Protein AF-A0A1M5CZA2-F1 (afdb_monomer_lite)

Organism: NCBI:txid1124188

Structure (mmCIF, N/CA/C/O backbone):
data_AF-A0A1M5CZA2-F1
#
_entry.id   AF-A0A1M5CZA2-F1
#
loop_
_atom_site.group_PDB
_atom_site.id
_atom_site.type_symbol
_atom_site.label_atom_id
_atom_site.label_alt_id
_atom_site.label_comp_id
_atom_site.label_asym_id
_atom_site.label_entity_id
_atom_site.label_seq_id
_atom_site.pdbx_PDB_ins_code
_atom_site.Cartn_x
_atom_site.Cartn_y
_atom_site.Cartn_z
_atom_site.occupancy
_atom_site.B_iso_or_equiv
_atom_site.auth_seq_id
_atom_site.auth_comp_id
_atom_site.auth_asym_id
_atom_site.auth_atom_id
_atom_site.pdbx_PDB_model_num
ATOM 1 N N . MET A 1 1 ? -14.654 -30.700 -56.927 1.00 48.47 1 MET A N 1
ATOM 2 C CA . MET A 1 1 ? -13.308 -30.183 -56.579 1.00 48.47 1 MET A CA 1
ATOM 3 C C . MET A 1 1 ? -13.317 -28.668 -56.705 1.00 48.47 1 MET A C 1
ATOM 5 O O . MET A 1 1 ? -13.786 -28.197 -57.732 1.00 48.47 1 MET A O 1
ATOM 9 N N . LYS A 1 2 ? -12.769 -27.957 -55.702 1.00 47.78 2 LYS A N 1
ATOM 10 C CA . LYS A 1 2 ? -12.722 -26.483 -55.544 1.00 47.78 2 LYS A CA 1
ATOM 11 C C . LYS A 1 2 ? -14.112 -25.903 -55.219 1.00 47.78 2 LYS A C 1
ATOM 13 O O . LYS A 1 2 ? -15.031 -26.053 -56.004 1.00 47.78 2 LYS A O 1
ATOM 18 N N . LYS A 1 3 ? -14.361 -25.250 -54.084 1.00 47.44 3 LYS A N 1
ATOM 19 C CA . LYS A 1 3 ? -13.606 -24.138 -53.493 1.00 47.44 3 LYS A CA 1
ATOM 20 C C . LYS A 1 3 ? -13.758 -24.175 -51.960 1.00 47.44 3 LYS A C 1
ATOM 22 O O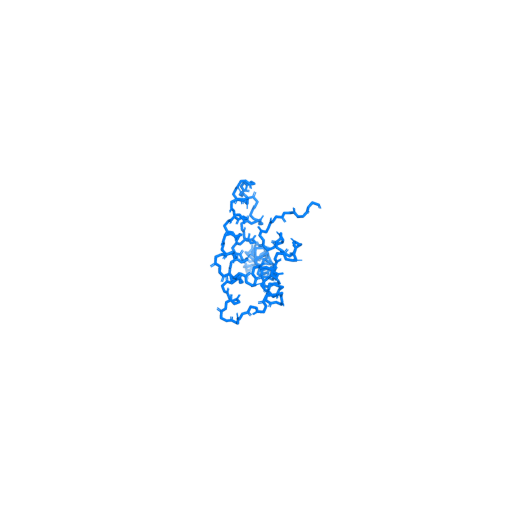 . LYS A 1 3 ? -14.699 -23.622 -51.408 1.00 47.44 3 LYS A O 1
ATOM 27 N N . LEU A 1 4 ? -12.838 -24.863 -51.287 1.00 55.44 4 LEU A N 1
ATOM 28 C CA . LEU A 1 4 ? -12.380 -24.427 -49.966 1.00 55.44 4 LEU A CA 1
ATOM 29 C C . LEU A 1 4 ? -11.544 -23.161 -50.203 1.00 55.44 4 LEU A C 1
ATOM 31 O O . LEU A 1 4 ? -10.921 -23.086 -51.262 1.00 55.44 4 LEU A O 1
ATOM 35 N N . LEU A 1 5 ? -11.520 -22.243 -49.231 1.00 54.06 5 LEU A N 1
ATOM 36 C CA . LEU A 1 5 ? -10.731 -20.993 -49.139 1.00 54.06 5 LEU A CA 1
ATOM 37 C C . LEU A 1 5 ? -11.581 -19.710 -49.176 1.00 54.06 5 LEU A C 1
ATOM 39 O O . LEU A 1 5 ? -11.581 -18.984 -50.162 1.00 54.06 5 LEU A O 1
ATOM 43 N N . LEU A 1 6 ? -12.280 -19.439 -48.074 1.00 53.84 6 LEU A N 1
ATOM 44 C CA . LEU A 1 6 ? -12.577 -18.114 -47.499 1.00 53.84 6 LEU A CA 1
ATOM 45 C C . LEU A 1 6 ? -13.364 -18.440 -46.210 1.00 53.84 6 LEU A C 1
ATOM 47 O O . LEU A 1 6 ? -14.398 -19.083 -46.295 1.00 53.84 6 LEU A O 1
ATOM 51 N N . SER A 1 7 ? -12.947 -18.181 -44.978 1.00 50.72 7 SER A N 1
ATOM 52 C CA . SER A 1 7 ? -12.107 -17.109 -44.473 1.00 50.72 7 SER A CA 1
ATOM 53 C C . SER A 1 7 ? -11.495 -17.573 -43.147 1.00 50.72 7 SER A C 1
ATOM 55 O O . SER A 1 7 ? -12.116 -17.478 -42.093 1.00 50.72 7 SER A O 1
ATOM 57 N N . PHE A 1 8 ? -10.267 -18.084 -43.189 1.00 52.34 8 PHE A N 1
ATOM 58 C CA . PHE A 1 8 ? -9.440 -18.282 -41.996 1.00 52.34 8 PHE A CA 1
ATOM 59 C C . PHE A 1 8 ? -8.617 -17.006 -41.771 1.00 52.34 8 PHE A C 1
ATOM 61 O O . PHE A 1 8 ? -7.412 -16.976 -41.985 1.00 52.34 8 PHE A O 1
ATOM 68 N N . ALA A 1 9 ? -9.294 -15.900 -41.463 1.00 54.84 9 ALA A N 1
ATOM 69 C CA . ALA A 1 9 ? -8.645 -14.601 -41.269 1.00 54.84 9 ALA A CA 1
ATOM 70 C C . ALA A 1 9 ? -9.339 -13.751 -40.192 1.00 54.84 9 ALA A C 1
ATOM 72 O O . ALA A 1 9 ? -9.373 -12.531 -40.298 1.00 54.84 9 ALA A O 1
ATOM 73 N N . PHE A 1 10 ? -9.913 -14.382 -39.158 1.00 53.31 10 PHE A N 1
ATOM 74 C CA . PHE A 1 10 ? -10.545 -13.651 -38.047 1.00 53.31 10 PHE A CA 1
ATOM 75 C C . PHE A 1 10 ? -10.031 -14.024 -36.642 1.00 53.31 10 PHE A C 1
ATOM 77 O O . PHE A 1 10 ? -10.474 -13.449 -35.659 1.00 53.31 10 PHE A O 1
ATOM 84 N N . CYS A 1 11 ? -9.055 -14.929 -36.496 1.00 56.47 11 CYS A N 1
ATOM 85 C CA . CYS A 1 11 ? -8.623 -15.389 -35.162 1.00 56.47 11 CYS A CA 1
ATOM 86 C C . CYS A 1 11 ? -7.241 -14.893 -34.704 1.00 56.47 11 CYS A C 1
ATOM 88 O O . CYS A 1 11 ? -6.786 -15.290 -33.636 1.00 56.47 11 CYS A O 1
ATOM 90 N N . MET A 1 12 ? -6.566 -14.017 -35.455 1.00 52.09 12 MET A N 1
ATOM 91 C CA . MET A 1 12 ? -5.176 -13.640 -35.145 1.00 52.09 12 MET A CA 1
ATOM 92 C C . MET A 1 12 ? -5.010 -12.380 -34.276 1.00 52.09 12 MET A C 1
ATOM 94 O O . MET A 1 12 ? -3.883 -11.974 -34.021 1.00 52.09 12 MET A O 1
ATOM 98 N N . MET A 1 13 ? -6.103 -11.775 -33.794 1.00 53.22 13 MET A N 1
ATOM 99 C CA . MET A 1 13 ? -6.050 -10.611 -32.890 1.00 53.22 13 MET A CA 1
ATOM 100 C C . MET A 1 13 ? -6.313 -10.949 -31.410 1.00 53.22 13 MET A C 1
ATOM 102 O O . MET A 1 13 ? -6.089 -10.103 -30.555 1.00 53.22 13 MET A O 1
ATOM 106 N N . ALA A 1 14 ? -6.727 -12.180 -31.080 1.00 54.19 14 ALA A N 1
ATOM 107 C CA . ALA A 1 14 ? -7.080 -12.566 -29.706 1.00 54.19 14 ALA A CA 1
ATOM 108 C C . ALA A 1 14 ? -5.891 -13.037 -28.841 1.00 54.19 14 ALA A C 1
ATOM 110 O O . ALA A 1 14 ? -6.016 -13.136 -27.624 1.00 54.19 14 ALA A O 1
ATOM 111 N N . THR A 1 15 ? -4.727 -13.330 -29.430 1.00 55.41 15 THR A N 1
ATOM 112 C CA . THR A 1 15 ? -3.592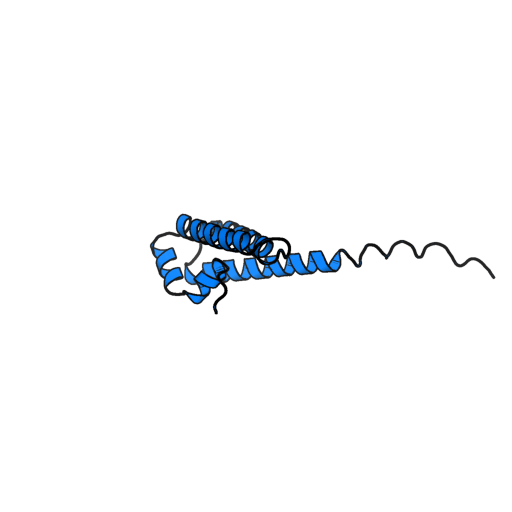 -13.912 -28.686 1.00 55.41 15 THR A CA 1
ATOM 113 C C . THR A 1 15 ? -2.722 -12.877 -27.971 1.00 55.41 15 THR A C 1
ATOM 115 O O . THR A 1 15 ? -2.038 -13.224 -27.012 1.00 55.41 15 THR A O 1
ATOM 118 N N . LEU A 1 16 ? -2.762 -11.605 -28.385 1.00 52.28 16 LEU A N 1
ATOM 119 C CA . LEU A 1 16 ? -2.019 -10.523 -27.722 1.00 52.28 16 LEU A CA 1
ATOM 120 C C . LEU A 1 16 ? -2.781 -9.937 -26.521 1.00 52.28 16 LEU A C 1
ATOM 122 O O . LEU A 1 16 ? -2.159 -9.476 -25.566 1.00 52.28 16 LEU A O 1
ATOM 126 N N . SER A 1 17 ? -4.115 -9.995 -26.534 1.00 55.12 17 SER A N 1
ATOM 127 C CA . SER A 1 17 ? -4.980 -9.423 -25.491 1.00 55.12 17 SER A CA 1
ATOM 128 C C . SER A 1 17 ? -5.046 -10.266 -24.211 1.00 55.12 17 SER A C 1
ATOM 130 O O . SER A 1 17 ? -5.249 -9.709 -23.136 1.00 55.12 17 SER A O 1
ATOM 132 N N . MET A 1 18 ? -4.820 -11.583 -24.304 1.00 55.38 18 MET A N 1
ATOM 133 C CA . MET A 1 18 ? -4.901 -12.503 -23.158 1.00 55.38 18 MET A CA 1
ATOM 134 C C . MET A 1 18 ? -3.838 -12.185 -22.089 1.00 55.38 18 MET A C 1
ATOM 136 O O . MET A 1 18 ? -4.142 -12.110 -20.907 1.00 55.38 18 MET A O 1
ATOM 140 N N . SER A 1 19 ? -2.611 -11.856 -22.510 1.00 65.81 19 SER A N 1
ATOM 141 C CA . SER A 1 19 ? -1.484 -11.573 -21.601 1.00 65.81 19 SER A CA 1
ATOM 142 C C . SER A 1 19 ? -1.659 -10.291 -20.769 1.00 65.81 19 SER A C 1
ATOM 144 O O . SER A 1 19 ? -1.279 -10.246 -19.597 1.00 65.81 19 SER A O 1
ATOM 146 N N . ALA A 1 20 ? -2.251 -9.242 -21.350 1.00 71.81 20 ALA A N 1
ATOM 147 C CA . ALA A 1 20 ? -2.504 -7.988 -20.637 1.00 71.81 20 ALA A CA 1
ATOM 148 C C . ALA A 1 20 ? -3.690 -8.113 -19.668 1.00 71.81 20 ALA A C 1
ATOM 150 O O . ALA A 1 20 ? -3.590 -7.664 -18.529 1.00 71.81 20 ALA A O 1
ATOM 151 N N . GLN A 1 21 ? -4.767 -8.780 -20.096 1.00 72.94 21 GLN A N 1
ATOM 152 C CA . GLN A 1 21 ? -5.954 -9.014 -19.274 1.00 72.94 21 GLN A CA 1
ATOM 153 C C . GLN A 1 21 ? -5.654 -9.932 -18.079 1.00 72.94 21 GLN A C 1
ATOM 155 O O . GLN A 1 21 ? -6.030 -9.616 -16.952 1.00 72.94 21 GLN A O 1
ATOM 160 N N . ASP A 1 22 ? -4.911 -11.023 -18.290 1.00 78.31 22 ASP A N 1
ATOM 161 C CA . ASP A 1 22 ? -4.496 -11.929 -17.211 1.00 78.31 22 ASP A CA 1
ATOM 162 C C . ASP A 1 22 ? -3.609 -11.213 -16.185 1.00 78.31 22 ASP A C 1
ATOM 164 O O . ASP A 1 22 ? -3.751 -11.393 -14.970 1.00 78.31 22 ASP A O 1
ATOM 168 N N . LYS A 1 23 ? -2.703 -10.352 -16.665 1.00 81.19 23 LYS A N 1
ATOM 169 C CA . LYS A 1 23 ? -1.877 -9.511 -15.801 1.00 81.19 23 LYS A CA 1
ATOM 170 C C . LYS A 1 23 ? -2.744 -8.569 -14.972 1.00 81.19 23 LYS A C 1
ATOM 172 O O . LYS A 1 23 ? -2.559 -8.529 -13.758 1.00 81.19 23 LYS A O 1
ATOM 177 N N . GLU A 1 24 ? -3.662 -7.838 -15.590 1.00 80.62 24 GLU A N 1
ATOM 178 C CA . GLU A 1 24 ? -4.547 -6.897 -14.900 1.00 80.62 24 GLU A CA 1
ATOM 179 C C . GLU A 1 24 ? -5.350 -7.600 -13.800 1.00 80.62 24 GLU A C 1
ATOM 181 O O . GLU A 1 24 ? -5.244 -7.220 -12.634 1.00 80.62 24 GLU A O 1
ATOM 186 N N . LEU A 1 25 ? -6.006 -8.721 -14.120 1.00 84.50 25 LEU A N 1
ATOM 187 C CA . LEU A 1 25 ? -6.712 -9.557 -13.142 1.00 84.50 25 LEU A CA 1
ATOM 188 C C . LEU A 1 25 ? -5.803 -9.983 -11.977 1.00 84.50 25 LEU A C 1
ATOM 190 O O . LEU A 1 25 ? -6.216 -9.968 -10.815 1.00 84.50 25 LEU A O 1
ATOM 194 N N . SER A 1 26 ? -4.539 -10.315 -12.260 1.00 92.00 26 SER A N 1
ATOM 195 C CA . SER A 1 26 ? -3.572 -10.680 -11.220 1.00 92.00 26 SER A CA 1
ATOM 196 C C . SER A 1 26 ? -3.199 -9.509 -10.299 1.00 92.00 26 SER A C 1
ATOM 198 O O . SER A 1 26 ? -2.997 -9.714 -9.099 1.00 92.00 26 SER A O 1
ATOM 200 N N . LEU A 1 27 ? -3.108 -8.281 -10.824 1.00 94.25 27 LEU A N 1
ATOM 201 C CA . LEU A 1 27 ? -2.800 -7.088 -10.031 1.00 94.25 27 LEU A CA 1
ATOM 202 C C . LEU A 1 27 ? -3.992 -6.704 -9.150 1.00 94.25 27 LEU A C 1
ATOM 204 O O . LEU A 1 27 ? -3.802 -6.446 -7.961 1.00 94.25 27 LEU A O 1
ATOM 208 N N . GLN A 1 28 ? -5.208 -6.777 -9.693 1.00 96.19 28 GLN A N 1
ATOM 209 C CA . GLN A 1 28 ? -6.445 -6.560 -8.941 1.00 96.19 28 GLN A CA 1
ATOM 210 C C . GLN A 1 28 ? -6.592 -7.575 -7.802 1.00 96.19 28 GLN A C 1
ATOM 212 O O . GLN A 1 28 ? -6.882 -7.206 -6.664 1.00 96.19 28 GLN A O 1
ATOM 217 N N . ALA A 1 29 ? -6.309 -8.857 -8.055 1.00 96.88 29 ALA A N 1
ATOM 218 C CA . ALA A 1 29 ? -6.334 -9.882 -7.014 1.00 96.88 29 ALA A CA 1
ATOM 219 C C . ALA A 1 29 ? -5.344 -9.573 -5.874 1.00 96.88 29 ALA A C 1
ATOM 221 O O . ALA A 1 29 ? -5.692 -9.673 -4.695 1.00 96.88 29 ALA A O 1
ATOM 222 N N . LYS A 1 30 ? -4.121 -9.137 -6.203 1.00 96.94 30 LYS A N 1
ATOM 223 C CA . LYS A 1 30 ? -3.131 -8.724 -5.195 1.00 96.94 30 LYS A CA 1
ATOM 224 C C . LYS A 1 30 ? -3.587 -7.489 -4.412 1.00 96.94 30 LYS A C 1
ATOM 226 O O . LYS A 1 30 ? -3.486 -7.482 -3.187 1.00 96.94 30 LYS A O 1
ATOM 231 N N . ALA A 1 31 ? -4.133 -6.480 -5.091 1.00 98.00 31 ALA A N 1
ATOM 232 C CA . ALA A 1 31 ? -4.683 -5.283 -4.459 1.00 98.00 31 ALA A CA 1
ATOM 233 C C . ALA A 1 31 ? -5.827 -5.620 -3.492 1.00 98.00 31 ALA A C 1
ATOM 235 O O . ALA A 1 31 ? -5.868 -5.128 -2.362 1.00 98.00 31 ALA A O 1
ATOM 236 N N . LYS A 1 32 ? -6.723 -6.526 -3.900 1.00 98.31 32 LYS A N 1
ATOM 237 C CA . LYS A 1 32 ? -7.817 -7.019 -3.061 1.00 98.31 32 LYS A CA 1
ATOM 238 C C . LYS A 1 32 ? -7.292 -7.725 -1.816 1.00 98.31 32 LYS A C 1
ATOM 240 O O . LYS A 1 32 ? -7.783 -7.447 -0.725 1.00 98.31 32 LYS A O 1
ATOM 245 N N . ASN A 1 33 ? -6.291 -8.590 -1.963 1.00 98.12 33 ASN A N 1
ATOM 246 C CA . ASN A 1 33 ? -5.681 -9.303 -0.839 1.00 98.12 33 ASN A CA 1
ATOM 247 C C . ASN A 1 33 ? -5.028 -8.346 0.165 1.00 98.12 33 ASN A C 1
ATOM 249 O O . ASN A 1 33 ? -5.159 -8.538 1.373 1.00 98.12 33 ASN A O 1
ATOM 253 N N . ASP A 1 34 ? -4.365 -7.297 -0.317 1.00 98.44 34 ASP A N 1
ATOM 254 C CA . ASP A 1 34 ? -3.786 -6.262 0.538 1.00 98.44 34 ASP A CA 1
ATOM 255 C C . ASP A 1 34 ? -4.847 -5.461 1.291 1.00 98.44 34 ASP A C 1
ATOM 257 O O . ASP A 1 34 ? -4.712 -5.250 2.496 1.00 98.44 34 ASP A O 1
ATOM 261 N N . MET A 1 35 ? -5.940 -5.092 0.622 1.00 98.31 35 MET A N 1
ATOM 262 C CA . MET A 1 35 ? -7.078 -4.449 1.275 1.00 98.31 35 MET A CA 1
ATOM 263 C C . MET A 1 35 ? -7.701 -5.350 2.342 1.00 98.31 35 MET A C 1
ATOM 265 O O . MET A 1 35 ? -7.948 -4.887 3.451 1.00 98.31 35 MET A O 1
ATOM 269 N N . VAL A 1 36 ? -7.917 -6.635 2.043 1.00 98.38 36 VAL A N 1
ATOM 270 C CA . VAL A 1 36 ? -8.477 -7.595 3.007 1.00 98.38 36 VAL A CA 1
ATOM 271 C C . VAL A 1 36 ? -7.559 -7.748 4.217 1.00 98.38 36 VAL A C 1
ATOM 273 O O . VAL A 1 36 ? -8.038 -7.702 5.347 1.00 98.38 36 VAL A O 1
ATOM 276 N N . ALA A 1 37 ? -6.250 -7.878 4.001 1.00 98.44 37 ALA A N 1
ATOM 277 C CA . ALA A 1 37 ? -5.284 -7.990 5.089 1.00 98.44 37 ALA A CA 1
ATOM 278 C C . ALA A 1 37 ? -5.252 -6.727 5.960 1.00 98.44 37 ALA A C 1
ATOM 280 O O . ALA A 1 37 ? -5.268 -6.829 7.185 1.00 98.44 37 ALA A O 1
ATOM 281 N N . LEU A 1 38 ? -5.273 -5.537 5.346 1.00 98.50 38 LEU A N 1
ATOM 282 C CA . LEU A 1 38 ? -5.411 -4.284 6.085 1.00 98.50 38 LEU A CA 1
ATOM 283 C C . LEU A 1 38 ? -6.712 -4.278 6.894 1.00 98.50 38 LEU A C 1
ATOM 285 O O . LEU A 1 38 ? -6.688 -4.011 8.093 1.00 98.50 38 LEU A O 1
ATOM 289 N N . ALA A 1 39 ? -7.833 -4.626 6.259 1.00 98.12 39 ALA A N 1
ATOM 290 C CA . ALA A 1 39 ? -9.145 -4.623 6.887 1.00 98.12 39 ALA A CA 1
ATOM 291 C C . ALA A 1 39 ? -9.236 -5.548 8.097 1.00 98.12 39 ALA A C 1
ATOM 293 O O . ALA A 1 39 ? -9.859 -5.176 9.088 1.00 98.12 39 ALA A O 1
ATOM 294 N N . GLN A 1 40 ? -8.584 -6.707 8.039 1.00 97.94 40 GLN A N 1
ATOM 295 C CA . GLN A 1 40 ? -8.502 -7.645 9.154 1.00 97.94 40 GLN A CA 1
ATOM 296 C C . GLN A 1 40 ? -7.680 -7.091 10.322 1.00 97.94 40 GLN A C 1
ATOM 298 O O . GLN A 1 40 ? -8.076 -7.264 11.470 1.00 97.94 40 GLN A O 1
ATOM 303 N N . VAL A 1 41 ? -6.562 -6.411 10.048 1.00 98.06 41 VAL A N 1
ATOM 304 C CA . VAL A 1 41 ? -5.667 -5.898 11.099 1.00 98.06 41 VAL A CA 1
ATOM 305 C C . VAL A 1 41 ? -6.238 -4.669 11.803 1.00 98.06 41 VAL A C 1
ATOM 307 O O . VAL A 1 41 ? -6.116 -4.560 13.020 1.00 98.06 41 VAL A O 1
ATOM 310 N N . VAL A 1 42 ? -6.869 -3.753 11.061 1.00 97.81 42 VAL A N 1
ATOM 311 C CA . VAL A 1 42 ? -7.300 -2.444 11.599 1.00 97.81 42 VAL A CA 1
ATOM 312 C C . VAL A 1 42 ? -8.818 -2.296 11.729 1.00 97.81 42 VAL A C 1
ATOM 314 O O . VAL A 1 42 ? -9.319 -1.196 11.973 1.00 97.81 42 VAL A O 1
ATOM 317 N N . ASN A 1 43 ? -9.557 -3.391 11.523 1.00 96.06 43 ASN A N 1
ATOM 318 C CA . ASN A 1 43 ? -11.019 -3.420 11.453 1.00 96.06 43 ASN A CA 1
ATOM 319 C C . ASN A 1 43 ? -11.577 -2.334 10.510 1.00 96.06 43 ASN A C 1
ATOM 321 O O . ASN A 1 43 ? -12.379 -1.484 10.901 1.00 96.06 43 ASN A O 1
ATOM 325 N N . LEU A 1 44 ? -11.080 -2.318 9.269 1.00 96.19 44 LEU A N 1
ATOM 326 C CA . LEU A 1 44 ? -11.402 -1.272 8.297 1.00 96.19 44 LEU A CA 1
ATOM 327 C C . LEU A 1 44 ? -12.900 -1.316 7.927 1.00 96.19 44 LEU A C 1
ATOM 329 O O . LEU A 1 44 ? -13.393 -2.378 7.499 1.00 96.19 44 LEU A O 1
ATOM 333 N N . PRO A 1 45 ? -13.620 -0.184 8.039 1.00 93.19 45 PRO A N 1
ATOM 334 C CA . PRO A 1 45 ? -15.041 -0.126 7.735 1.00 93.19 45 PRO A CA 1
ATOM 335 C C . PRO A 1 45 ? -15.283 -0.304 6.234 1.00 93.19 45 PRO A C 1
ATOM 337 O O . PRO A 1 45 ? -14.442 0.038 5.402 1.00 93.19 45 PRO A O 1
ATOM 340 N N . GLU A 1 46 ? -16.441 -0.859 5.875 1.00 91.94 46 GLU A N 1
ATOM 341 C CA . GLU A 1 46 ? -16.742 -1.240 4.488 1.00 91.94 46 GLU A CA 1
ATOM 342 C C . GLU A 1 46 ? -16.679 -0.068 3.509 1.00 91.94 46 GLU A C 1
ATOM 344 O O . GLU A 1 46 ? -16.177 -0.232 2.400 1.00 91.94 46 GLU A O 1
ATOM 349 N N . ASN A 1 47 ? -17.084 1.123 3.952 1.00 90.75 47 ASN A N 1
ATOM 350 C CA . ASN A 1 47 ? -17.037 2.345 3.153 1.00 90.75 47 ASN A CA 1
ATOM 351 C C . ASN A 1 47 ? -15.613 2.801 2.787 1.00 90.75 47 ASN A C 1
ATOM 353 O O . ASN A 1 47 ? -15.474 3.588 1.864 1.00 90.75 47 ASN A O 1
ATOM 357 N N . GLN A 1 48 ? -14.570 2.322 3.475 1.00 93.44 48 GLN A N 1
ATOM 358 C CA . GLN A 1 48 ? -13.169 2.636 3.160 1.00 93.44 48 GLN A CA 1
ATOM 359 C C . GLN A 1 48 ? -12.470 1.515 2.378 1.00 93.44 48 GLN A C 1
ATOM 361 O O . GLN A 1 48 ? -11.371 1.702 1.857 1.00 93.44 48 GLN A O 1
ATOM 366 N N . ARG A 1 49 ? -13.079 0.325 2.288 1.00 96.94 49 ARG A N 1
ATOM 367 C CA . ARG A 1 49 ? -12.455 -0.837 1.635 1.00 96.94 49 ARG A CA 1
ATOM 368 C C . ARG A 1 49 ? -12.240 -0.608 0.148 1.00 96.94 49 ARG A C 1
ATOM 370 O O . ARG A 1 49 ? -11.216 -1.022 -0.383 1.00 96.94 49 ARG A O 1
ATOM 377 N N . GLU A 1 50 ? -13.184 0.039 -0.525 1.00 96.62 50 GLU A N 1
ATOM 378 C CA . GLU A 1 50 ? -13.042 0.330 -1.951 1.00 96.62 50 GLU A CA 1
ATOM 379 C C . GLU A 1 50 ? -11.911 1.332 -2.220 1.00 96.62 50 GLU A C 1
ATOM 381 O O . GLU A 1 50 ? -11.102 1.108 -3.119 1.00 96.62 50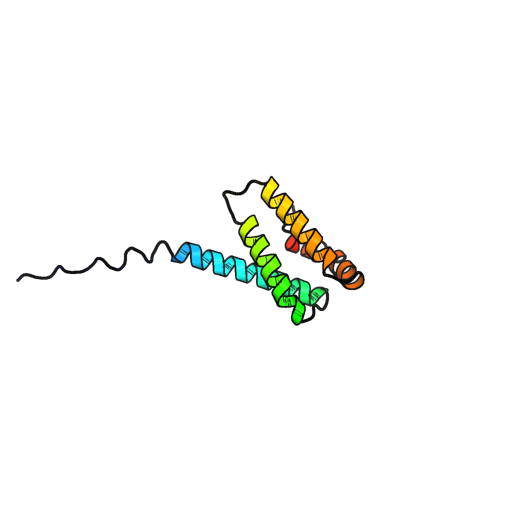 GLU A O 1
ATOM 386 N N . ASP A 1 51 ? -11.778 2.365 -1.387 1.00 96.62 51 ASP A N 1
ATOM 387 C CA . ASP A 1 51 ? -10.707 3.357 -1.514 1.00 96.62 51 ASP A CA 1
ATOM 388 C C . ASP A 1 51 ? -9.324 2.721 -1.346 1.00 96.62 51 ASP A C 1
ATOM 390 O O . ASP A 1 51 ? -8.418 2.958 -2.149 1.00 96.62 51 ASP A O 1
ATOM 394 N N . PHE A 1 52 ? -9.161 1.854 -0.342 1.00 98.44 52 PHE A N 1
ATOM 395 C CA . PHE A 1 52 ? -7.911 1.120 -0.147 1.00 98.44 52 PHE A CA 1
ATOM 396 C C . PHE A 1 52 ? -7.649 0.093 -1.250 1.00 98.44 52 PHE A C 1
ATOM 398 O O . PHE A 1 52 ? -6.501 -0.088 -1.650 1.00 98.44 52 PHE A O 1
ATOM 405 N N . PHE A 1 53 ? -8.688 -0.556 -1.775 1.00 98.38 53 PHE A N 1
ATOM 406 C CA . PHE A 1 53 ? -8.548 -1.439 -2.930 1.00 98.38 53 PHE A CA 1
ATOM 407 C C . PHE A 1 53 ? -7.984 -0.681 -4.140 1.00 98.38 53 PHE A C 1
ATOM 409 O O . PHE A 1 53 ? -6.926 -1.062 -4.641 1.00 98.38 53 PHE A O 1
ATOM 416 N N . ARG A 1 54 ? -8.602 0.444 -4.522 1.00 97.75 54 ARG A N 1
ATOM 417 C CA . ARG A 1 54 ? -8.140 1.290 -5.636 1.00 97.75 54 ARG A CA 1
ATOM 418 C C . ARG A 1 54 ? -6.734 1.840 -5.400 1.00 97.75 54 ARG A C 1
ATOM 420 O O . ARG A 1 54 ? -5.904 1.868 -6.307 1.00 97.75 54 ARG A O 1
ATOM 427 N N . LEU A 1 55 ? -6.428 2.234 -4.162 1.00 98.19 55 LEU A N 1
ATOM 428 C CA . LEU A 1 55 ? -5.088 2.670 -3.771 1.00 98.19 55 LEU A CA 1
ATOM 429 C C . LEU A 1 55 ? -4.035 1.582 -4.037 1.00 98.19 55 LEU A C 1
ATOM 431 O O . LEU A 1 55 ? -2.945 1.871 -4.537 1.00 98.19 55 LEU A O 1
ATOM 435 N N . PHE A 1 56 ? -4.348 0.327 -3.711 1.00 98.44 56 PHE A N 1
ATOM 436 C CA . PHE A 1 56 ? -3.435 -0.788 -3.941 1.00 98.44 56 PHE A CA 1
ATOM 437 C C . PHE A 1 56 ? -3.391 -1.239 -5.403 1.00 98.44 56 PHE A C 1
ATOM 439 O O . PHE A 1 56 ? -2.326 -1.680 -5.833 1.00 98.44 56 PHE A O 1
ATOM 446 N N . GLU A 1 57 ? -4.461 -1.076 -6.183 1.00 97.69 57 GLU A N 1
ATOM 447 C CA . GLU A 1 57 ? -4.420 -1.267 -7.641 1.00 97.69 57 GLU A CA 1
ATOM 448 C C . GLU A 1 57 ? -3.400 -0.319 -8.275 1.00 97.69 57 GLU A C 1
ATOM 450 O O . GLU A 1 57 ? -2.434 -0.780 -8.886 1.00 97.69 57 GLU A O 1
ATOM 455 N N . MET A 1 58 ? -3.517 0.987 -8.002 1.00 96.19 58 MET A N 1
ATOM 456 C CA . MET A 1 58 ? -2.573 2.000 -8.494 1.00 96.19 58 MET A CA 1
ATOM 457 C C . MET A 1 58 ? -1.123 1.681 -8.107 1.00 96.19 58 MET A C 1
ATOM 459 O O . MET A 1 58 ? -0.191 1.850 -8.900 1.00 96.19 58 MET A O 1
ATOM 463 N N . LYS A 1 59 ? -0.910 1.197 -6.875 1.00 97.50 59 LYS A N 1
ATOM 464 C CA . LYS A 1 59 ? 0.407 0.729 -6.430 1.00 97.50 59 LYS A CA 1
ATOM 465 C C . LYS A 1 59 ? 0.907 -0.403 -7.322 1.00 97.50 59 LYS A C 1
ATOM 467 O O . LYS A 1 59 ? 2.039 -0.339 -7.795 1.00 97.50 59 LYS A O 1
ATOM 472 N N . TYR A 1 60 ? 0.114 -1.455 -7.513 1.00 97.38 60 TYR A N 1
ATOM 473 C CA . TYR A 1 60 ? 0.540 -2.630 -8.270 1.00 97.38 60 TYR A CA 1
ATOM 474 C C . TYR A 1 60 ? 0.790 -2.319 -9.746 1.00 97.38 60 TYR A C 1
ATOM 476 O O . TYR A 1 60 ? 1.775 -2.814 -10.293 1.00 97.38 60 TYR A O 1
ATOM 484 N N . GLU A 1 61 ? -0.008 -1.446 -10.357 1.00 95.12 61 GLU A N 1
ATOM 485 C CA . GLU A 1 61 ? 0.220 -0.948 -11.718 1.00 95.12 61 GLU A CA 1
ATOM 486 C C . GLU A 1 61 ? 1.592 -0.278 -11.857 1.00 95.12 61 GLU A C 1
ATOM 488 O O . GLU A 1 61 ? 2.362 -0.609 -12.761 1.00 95.12 61 GLU A O 1
ATOM 493 N N . VAL A 1 62 ? 1.951 0.612 -10.926 1.00 95.69 62 VAL A N 1
ATOM 494 C CA . VAL A 1 62 ? 3.250 1.303 -10.953 1.00 95.69 62 VAL A CA 1
ATOM 495 C C . VAL A 1 62 ? 4.411 0.369 -10.618 1.00 95.69 62 VAL A C 1
ATOM 497 O O . VAL A 1 62 ? 5.464 0.422 -11.261 1.00 95.69 62 VAL A O 1
ATOM 500 N N . MET A 1 63 ? 4.244 -0.513 -9.634 1.00 94.56 63 MET A N 1
ATOM 501 C CA . MET A 1 63 ? 5.304 -1.432 -9.213 1.00 94.56 63 MET A CA 1
ATOM 502 C C . MET A 1 63 ? 5.626 -2.476 -10.288 1.00 94.56 63 MET A C 1
ATOM 504 O O . MET A 1 63 ? 6.800 -2.821 -10.470 1.00 94.56 63 MET A O 1
ATOM 508 N N . ASP A 1 64 ? 4.616 -2.936 -11.026 1.00 93.38 64 ASP A N 1
ATOM 509 C CA . ASP A 1 64 ? 4.755 -3.949 -12.075 1.00 93.38 64 ASP A CA 1
ATOM 510 C C . ASP A 1 64 ? 5.041 -3.357 -13.469 1.00 93.38 64 ASP A C 1
ATOM 512 O O . ASP A 1 64 ? 5.351 -4.087 -14.417 1.00 93.38 64 ASP A O 1
ATOM 516 N N . ASN A 1 65 ? 5.001 -2.028 -13.615 1.00 93.12 65 ASN A N 1
ATOM 517 C CA . ASN A 1 65 ? 5.430 -1.366 -14.841 1.00 93.12 65 ASN A CA 1
ATOM 518 C C . ASN A 1 65 ? 6.964 -1.454 -14.989 1.00 93.12 65 ASN A C 1
ATOM 520 O O . ASN A 1 65 ? 7.728 -0.989 -14.136 1.00 93.12 65 ASN A O 1
ATOM 524 N N . LYS A 1 66 ? 7.423 -2.087 -16.076 1.00 92.81 66 LYS A N 1
ATOM 525 C CA . LYS A 1 66 ? 8.849 -2.311 -16.375 1.00 92.81 66 LYS A CA 1
ATOM 526 C C . LYS A 1 66 ? 9.551 -1.078 -16.950 1.00 92.81 66 LYS A C 1
ATOM 528 O O . LYS A 1 66 ? 10.774 -1.031 -16.924 1.00 92.81 66 LYS A O 1
ATOM 533 N N . GLU A 1 67 ? 8.796 -0.099 -17.433 1.00 95.56 67 GLU A N 1
ATOM 534 C CA . GLU A 1 67 ? 9.308 1.133 -18.044 1.00 95.56 67 GLU A CA 1
ATOM 535 C C . GLU A 1 67 ? 9.578 2.229 -17.002 1.00 95.56 67 GLU A C 1
ATOM 537 O O . GLU A 1 67 ? 10.304 3.186 -17.265 1.00 95.56 67 GLU A O 1
ATOM 542 N N . LEU A 1 68 ? 9.018 2.093 -15.794 1.00 94.69 68 LEU A N 1
ATOM 543 C CA . LEU A 1 68 ? 9.212 3.056 -14.714 1.00 94.69 68 LEU A CA 1
ATOM 544 C C . LEU A 1 68 ? 10.525 2.823 -13.966 1.00 94.69 68 LEU A C 1
ATOM 546 O O . LEU A 1 68 ? 10.868 1.699 -13.586 1.00 94.69 68 LEU A O 1
ATOM 550 N N . SER A 1 69 ? 11.223 3.925 -13.682 1.00 96.12 69 SER A N 1
ATOM 551 C CA . SER A 1 69 ? 12.468 3.914 -12.918 1.00 96.12 69 SER A CA 1
ATOM 552 C C . SER A 1 69 ? 12.258 3.462 -11.469 1.00 96.12 69 SER A C 1
ATOM 5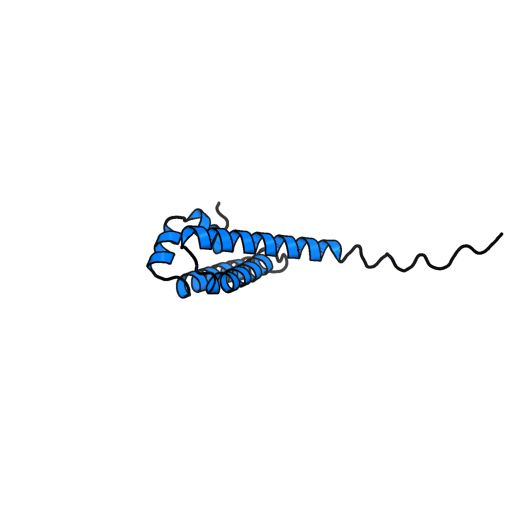54 O O . SER A 1 69 ? 11.165 3.557 -10.901 1.00 96.12 69 SER A O 1
ATOM 556 N N . ALA A 1 70 ? 13.343 3.020 -10.829 1.00 94.69 70 ALA A N 1
ATOM 557 C CA . ALA A 1 70 ? 13.335 2.702 -9.402 1.00 94.69 70 ALA A CA 1
ATOM 558 C C . ALA A 1 70 ? 12.926 3.910 -8.540 1.00 94.69 70 ALA A C 1
ATOM 560 O O . ALA A 1 70 ? 12.225 3.741 -7.546 1.00 94.69 70 ALA A O 1
ATOM 561 N N . GLU A 1 71 ? 13.301 5.126 -8.947 1.00 94.88 71 GLU A N 1
ATOM 562 C CA . GLU A 1 71 ? 12.903 6.365 -8.274 1.00 94.88 71 GLU A CA 1
ATOM 563 C C . GLU A 1 71 ? 11.389 6.594 -8.343 1.00 94.88 71 GLU A C 1
ATOM 565 O O . GLU A 1 71 ? 10.774 6.915 -7.329 1.00 94.88 71 GLU A O 1
ATOM 570 N N . ARG A 1 72 ? 10.755 6.348 -9.499 1.00 95.44 72 ARG A N 1
ATOM 571 C CA . ARG A 1 72 ? 9.290 6.439 -9.628 1.00 95.44 72 ARG A CA 1
ATOM 572 C C . ARG A 1 72 ? 8.567 5.433 -8.740 1.00 95.44 72 ARG A C 1
ATOM 574 O O . ARG A 1 72 ? 7.552 5.771 -8.138 1.00 95.44 72 ARG A O 1
ATOM 581 N N . LYS A 1 73 ? 9.104 4.220 -8.616 1.00 96.19 73 LYS A N 1
ATOM 582 C CA . LYS A 1 73 ? 8.558 3.194 -7.717 1.00 96.19 73 LYS A CA 1
ATOM 583 C C . LYS A 1 73 ? 8.743 3.574 -6.249 1.00 96.19 73 LYS A C 1
ATOM 585 O O . LYS A 1 73 ? 7.810 3.434 -5.466 1.00 96.19 73 LYS A O 1
ATOM 590 N N . LEU A 1 74 ? 9.904 4.119 -5.888 1.00 96.38 74 LEU A N 1
ATOM 591 C CA . LEU A 1 74 ? 10.155 4.637 -4.544 1.00 96.38 74 LEU A CA 1
ATOM 592 C C . LEU A 1 74 ? 9.194 5.778 -4.191 1.00 96.38 74 LEU A C 1
ATOM 594 O O . LEU A 1 74 ? 8.666 5.809 -3.082 1.00 96.38 74 LEU A O 1
ATOM 598 N N . GLU A 1 75 ? 8.943 6.687 -5.130 1.00 96.69 75 GLU A N 1
ATOM 599 C CA . GLU A 1 75 ? 7.985 7.769 -4.923 1.00 96.69 75 GLU A CA 1
ATOM 600 C C . GLU A 1 75 ? 6.564 7.236 -4.738 1.00 96.69 75 GLU A C 1
ATOM 602 O O . GLU A 1 75 ? 5.873 7.654 -3.812 1.00 96.69 75 GLU A O 1
ATOM 607 N N . MET A 1 76 ? 6.157 6.233 -5.521 1.00 96.94 76 MET A N 1
ATOM 608 C CA . MET A 1 76 ? 4.885 5.551 -5.286 1.00 96.94 76 MET A CA 1
ATOM 609 C C . MET A 1 76 ? 4.814 4.973 -3.868 1.00 96.94 76 MET A C 1
ATOM 611 O O . MET A 1 76 ? 3.831 5.209 -3.175 1.00 96.94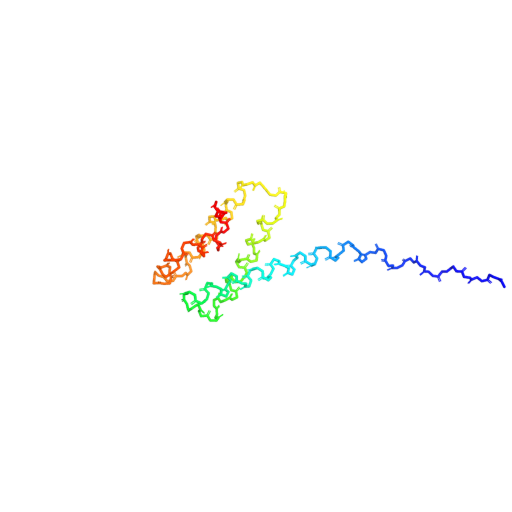 76 MET A O 1
ATOM 615 N N . SER A 1 77 ? 5.864 4.308 -3.375 1.00 97.44 77 SER A N 1
ATOM 616 C CA . SER A 1 77 ? 5.889 3.831 -1.984 1.00 97.44 77 SER A CA 1
ATOM 617 C C . SER A 1 77 ? 5.655 4.941 -0.956 1.00 97.44 77 SER A C 1
ATOM 619 O O . SER A 1 77 ? 4.902 4.730 -0.006 1.00 97.44 77 SER A O 1
ATOM 621 N N . ARG A 1 78 ? 6.251 6.126 -1.148 1.00 97.62 78 ARG A N 1
ATOM 622 C CA . ARG A 1 78 ? 6.035 7.285 -0.262 1.00 97.62 78 ARG A CA 1
ATOM 623 C C . ARG A 1 78 ? 4.597 7.792 -0.325 1.00 97.62 78 ARG A C 1
ATOM 625 O O . ARG A 1 78 ? 4.006 8.062 0.717 1.00 97.62 78 ARG A O 1
ATOM 632 N N . VAL A 1 79 ? 4.024 7.884 -1.525 1.00 97.56 79 VAL A N 1
ATOM 633 C CA . VAL A 1 79 ? 2.632 8.316 -1.729 1.00 97.56 79 VAL A CA 1
ATOM 634 C C . VAL A 1 79 ? 1.651 7.348 -1.068 1.00 97.56 79 VAL A C 1
ATOM 636 O O . VAL A 1 79 ? 0.729 7.794 -0.385 1.00 97.56 79 VAL A O 1
ATOM 639 N N . ILE A 1 80 ? 1.849 6.036 -1.226 1.00 98.31 80 ILE A N 1
ATOM 640 C CA . ILE A 1 80 ? 1.006 5.026 -0.571 1.00 98.31 80 ILE A CA 1
ATOM 641 C C . ILE A 1 80 ? 1.137 5.125 0.951 1.00 98.31 80 ILE A C 1
ATOM 643 O O . ILE A 1 80 ? 0.122 5.150 1.644 1.00 98.31 80 ILE A O 1
ATOM 647 N N . GLU A 1 81 ? 2.362 5.240 1.477 1.00 98.12 81 GLU A N 1
ATOM 648 C CA . GLU A 1 81 ? 2.595 5.396 2.916 1.00 98.12 81 GLU A CA 1
ATOM 649 C C . GLU A 1 81 ? 1.884 6.639 3.474 1.00 98.12 81 GLU A C 1
ATOM 651 O O . GLU A 1 81 ? 1.165 6.548 4.470 1.00 98.12 81 GLU A O 1
ATOM 656 N N . ALA A 1 82 ? 2.012 7.784 2.800 1.00 98.38 82 ALA A N 1
ATOM 657 C CA . ALA A 1 82 ? 1.351 9.022 3.199 1.00 98.38 82 ALA A CA 1
ATOM 658 C C . ALA A 1 82 ? -0.181 8.900 3.178 1.00 98.38 82 ALA A C 1
ATOM 660 O O . ALA A 1 82 ? -0.846 9.363 4.102 1.00 98.38 82 ALA A O 1
ATOM 661 N N . LYS A 1 83 ? -0.756 8.243 2.161 1.00 98.00 83 LYS A N 1
ATOM 662 C CA . LYS A 1 83 ? -2.210 8.035 2.058 1.00 98.00 83 LYS A CA 1
ATOM 663 C C . LYS A 1 83 ? -2.745 7.101 3.140 1.00 98.00 83 LYS A C 1
ATOM 665 O O . LYS A 1 83 ? -3.781 7.411 3.721 1.00 98.00 83 LYS A O 1
ATOM 670 N N . ILE A 1 84 ? -2.039 6.012 3.455 1.00 98.19 84 ILE A N 1
ATOM 671 C CA . ILE A 1 84 ? -2.399 5.126 4.574 1.00 98.19 84 ILE A CA 1
ATOM 672 C C . ILE A 1 84 ? -2.413 5.930 5.879 1.00 98.19 84 ILE A C 1
ATOM 674 O O . ILE A 1 84 ? -3.427 5.956 6.575 1.00 98.19 84 ILE A O 1
ATOM 678 N N . ARG A 1 85 ? -1.320 6.647 6.170 1.00 97.75 85 ARG A N 1
ATOM 679 C CA . ARG A 1 85 ? -1.168 7.445 7.398 1.00 97.75 85 ARG A CA 1
ATOM 680 C C . ARG A 1 85 ? -2.177 8.589 7.507 1.00 97.75 85 ARG A C 1
ATOM 682 O O . ARG A 1 85 ? -2.581 8.927 8.610 1.00 97.75 85 ARG A O 1
ATOM 689 N N . GLY A 1 86 ? -2.570 9.183 6.381 1.00 97.56 86 GLY A N 1
ATOM 690 C CA . GLY A 1 86 ? -3.560 10.261 6.335 1.00 97.56 86 GLY A CA 1
ATOM 691 C C . GLY A 1 86 ? -5.016 9.793 6.409 1.00 97.56 86 GLY A C 1
ATOM 692 O O . GLY A 1 86 ? -5.890 10.616 6.661 1.00 97.56 86 GLY A O 1
ATOM 693 N N . THR A 1 87 ? -5.284 8.504 6.182 1.00 96.69 87 THR A N 1
ATOM 694 C CA . THR A 1 87 ? -6.650 7.950 6.158 1.00 96.69 87 THR A CA 1
ATOM 695 C C . THR A 1 87 ? -6.988 7.198 7.443 1.00 96.69 87 THR A C 1
ATOM 697 O O . THR A 1 87 ? -8.108 7.296 7.939 1.00 96.69 87 THR A O 1
ATOM 700 N N . LEU A 1 88 ? -6.035 6.436 7.986 1.00 97.75 88 LEU A N 1
ATOM 701 C CA . LEU A 1 88 ? -6.246 5.658 9.204 1.00 97.75 88 LEU A CA 1
ATOM 702 C C . LEU A 1 88 ? -6.236 6.550 10.448 1.00 97.75 88 LEU A C 1
ATOM 704 O O . LEU A 1 88 ? -5.479 7.515 10.541 1.00 97.75 88 LEU A O 1
ATOM 708 N N . SER A 1 89 ? -7.039 6.184 11.449 1.00 97.75 89 SER A N 1
ATOM 709 C CA . SER A 1 89 ? -6.946 6.811 12.769 1.00 97.75 89 SER A CA 1
ATOM 710 C C . SER A 1 89 ? -5.612 6.469 13.454 1.00 97.75 89 SER A C 1
ATOM 712 O O . SER A 1 89 ? -4.994 5.453 13.121 1.00 97.75 89 SER A O 1
ATOM 714 N N . PRO A 1 90 ? -5.174 7.236 14.473 1.00 98.00 90 PRO A N 1
ATOM 715 C CA . PRO A 1 90 ? -3.957 6.912 15.220 1.00 98.00 90 PRO A CA 1
ATOM 716 C C . PRO A 1 90 ? -3.958 5.492 15.803 1.00 98.00 90 PRO A C 1
ATOM 718 O O . PRO A 1 90 ? -2.938 4.809 15.776 1.00 98.00 90 PRO A O 1
ATOM 721 N N . GLN A 1 91 ? -5.116 5.015 16.273 1.00 98.00 91 GLN A N 1
ATOM 722 C CA . GLN A 1 91 ? -5.263 3.661 16.808 1.00 98.00 91 GLN A CA 1
ATOM 723 C C . GLN A 1 91 ? -5.100 2.594 15.716 1.00 98.00 91 GLN A C 1
ATOM 725 O O . GLN A 1 91 ? -4.389 1.613 15.919 1.00 98.00 91 GLN A O 1
ATOM 730 N N . GLN A 1 92 ? -5.725 2.795 14.554 1.00 98.31 92 GLN A N 1
ATOM 731 C CA . GLN A 1 92 ? -5.601 1.886 13.411 1.00 98.31 92 GLN A CA 1
ATOM 732 C C . GLN A 1 92 ? -4.173 1.866 12.860 1.00 98.31 92 GLN A C 1
ATOM 734 O O . GLN A 1 92 ? -3.650 0.806 12.522 1.00 98.31 92 GLN A O 1
ATOM 739 N N . MET A 1 93 ? -3.519 3.028 12.810 1.00 98.31 93 MET A N 1
ATOM 740 C CA . MET A 1 93 ? -2.126 3.122 12.389 1.00 98.31 93 MET A CA 1
ATOM 741 C C . MET A 1 93 ? -1.207 2.369 13.356 1.00 98.31 93 MET A C 1
ATOM 743 O O . MET A 1 93 ? -0.380 1.588 12.899 1.00 98.31 93 MET A O 1
ATOM 747 N N . ALA A 1 94 ? -1.398 2.515 14.671 1.00 98.25 94 ALA A N 1
ATOM 748 C CA . ALA A 1 94 ? -0.622 1.775 15.668 1.00 98.25 94 ALA A CA 1
ATOM 749 C C . ALA A 1 94 ? -0.803 0.248 15.543 1.00 98.25 94 ALA A C 1
ATOM 751 O O . ALA A 1 94 ? 0.167 -0.502 15.655 1.00 98.25 94 ALA A O 1
ATOM 752 N N . GLN A 1 95 ? -2.023 -0.224 15.255 1.00 98.25 95 GLN A N 1
ATOM 753 C CA . GLN A 1 95 ? -2.287 -1.644 14.978 1.00 98.25 95 GLN A CA 1
ATOM 754 C C . GLN A 1 95 ? -1.543 -2.136 13.732 1.00 98.25 95 GLN A C 1
ATOM 756 O O . GLN A 1 95 ? -0.972 -3.226 13.742 1.00 98.25 95 GLN A O 1
ATOM 761 N N . LEU A 1 96 ? -1.522 -1.333 12.666 1.00 98.31 96 LEU A N 1
ATOM 762 C CA . LEU A 1 96 ? -0.793 -1.666 11.447 1.00 98.31 96 LEU A CA 1
ATOM 763 C C . LEU A 1 96 ? 0.730 -1.642 11.654 1.00 98.31 96 LEU A C 1
ATOM 765 O O . LEU A 1 96 ? 1.424 -2.517 11.147 1.00 98.31 96 LEU A O 1
ATOM 769 N N . GLU A 1 97 ? 1.260 -0.679 12.408 1.00 97.50 97 GLU A N 1
ATOM 770 C CA . GLU A 1 97 ? 2.696 -0.569 12.710 1.00 97.50 97 GLU A CA 1
ATOM 771 C C . GLU A 1 97 ? 3.212 -1.725 13.572 1.00 97.50 97 GLU A C 1
ATOM 773 O O . GLU A 1 97 ? 4.369 -2.121 13.431 1.00 97.50 97 GLU A O 1
ATOM 778 N N . ALA A 1 98 ? 2.346 -2.330 14.389 1.00 98.00 98 ALA A N 1
ATOM 779 C CA . ALA A 1 98 ? 2.650 -3.575 15.090 1.00 98.00 98 ALA A CA 1
ATOM 780 C C . ALA A 1 98 ? 2.822 -4.782 14.140 1.00 98.00 98 ALA A C 1
ATOM 782 O O . ALA A 1 98 ? 3.340 -5.818 14.558 1.00 98.00 98 ALA A O 1
ATOM 783 N N . ASN A 1 99 ? 2.435 -4.655 12.864 1.00 97.44 99 ASN A N 1
ATOM 784 C CA . ASN A 1 99 ? 2.683 -5.629 11.803 1.00 97.44 99 ASN A CA 1
ATOM 785 C C . ASN A 1 99 ? 3.580 -5.025 10.697 1.00 97.44 99 ASN A C 1
ATOM 787 O O . ASN A 1 99 ? 3.103 -4.675 9.610 1.00 97.44 99 ASN A O 1
ATOM 791 N N . PRO A 1 100 ? 4.899 -4.903 10.943 1.00 96.12 100 PRO A N 1
ATOM 792 C CA . PRO A 1 100 ? 5.821 -4.261 10.007 1.00 96.12 100 PRO A CA 1
ATOM 793 C C . PRO A 1 100 ? 5.939 -5.011 8.674 1.00 96.12 100 PRO A C 1
ATOM 795 O O . PRO A 1 100 ? 6.216 -4.392 7.646 1.00 96.12 100 PRO A O 1
ATOM 798 N N . GLU A 1 101 ? 5.714 -6.327 8.664 1.00 96.44 101 GLU A N 1
ATOM 799 C CA . GLU A 1 101 ? 5.685 -7.126 7.437 1.00 96.44 101 GLU A CA 1
ATOM 800 C C . GLU A 1 101 ? 4.532 -6.682 6.531 1.00 96.44 101 GLU A C 1
ATOM 802 O O . GLU A 1 101 ? 4.747 -6.340 5.363 1.00 96.44 101 GLU A O 1
ATOM 807 N N . LEU A 1 102 ? 3.319 -6.605 7.091 1.00 97.19 102 LEU A N 1
ATOM 808 C CA . LEU A 1 102 ? 2.154 -6.121 6.365 1.00 97.19 102 LEU A CA 1
ATOM 809 C C . LEU A 1 102 ? 2.364 -4.678 5.912 1.00 97.19 102 LEU A C 1
ATOM 811 O O . LEU A 1 102 ? 2.182 -4.397 4.731 1.00 97.19 102 LEU A O 1
ATOM 815 N N . LEU A 1 103 ? 2.796 -3.776 6.799 1.00 97.69 103 LEU A N 1
ATOM 816 C CA . LEU A 1 103 ? 3.019 -2.375 6.437 1.00 97.69 103 LEU A CA 1
ATOM 817 C C . LEU A 1 103 ? 3.980 -2.243 5.246 1.00 97.69 103 LEU A C 1
ATOM 819 O O . LEU A 1 103 ? 3.655 -1.559 4.275 1.00 97.69 103 LEU A O 1
ATOM 823 N N . ASN A 1 104 ? 5.119 -2.943 5.274 1.00 96.94 104 ASN A N 1
ATOM 824 C CA . ASN A 1 104 ? 6.090 -2.927 4.177 1.00 96.94 104 ASN A CA 1
ATOM 825 C C . ASN A 1 104 ? 5.494 -3.449 2.863 1.00 96.94 104 ASN A C 1
ATOM 827 O O . ASN A 1 104 ? 5.726 -2.858 1.804 1.00 96.94 104 ASN A O 1
ATOM 831 N N . ARG A 1 105 ? 4.677 -4.505 2.926 1.00 97.25 105 ARG A N 1
ATOM 832 C CA . ARG A 1 105 ? 3.958 -5.040 1.763 1.00 97.25 105 ARG A CA 1
ATOM 833 C C . ARG A 1 105 ? 2.944 -4.038 1.202 1.00 97.25 105 ARG A C 1
ATOM 835 O O . ARG A 1 105 ? 2.911 -3.805 -0.012 1.00 97.25 105 ARG A O 1
ATOM 842 N N . LEU A 1 106 ? 2.158 -3.398 2.072 1.00 97.94 106 LEU A N 1
ATOM 843 C CA . LEU A 1 106 ? 1.139 -2.423 1.679 1.00 97.94 106 LEU A CA 1
ATOM 844 C C . LEU A 1 106 ? 1.759 -1.218 0.968 1.00 97.94 106 LEU A C 1
ATOM 846 O O . LEU A 1 106 ? 1.227 -0.809 -0.059 1.00 97.94 106 LEU A O 1
ATOM 850 N N . ILE A 1 107 ? 2.908 -0.717 1.431 1.00 97.50 107 ILE A N 1
ATOM 851 C CA . ILE A 1 107 ? 3.622 0.410 0.799 1.00 97.50 107 ILE A CA 1
ATOM 852 C C . ILE A 1 107 ? 4.538 -0.019 -0.360 1.00 97.50 107 ILE A C 1
ATOM 854 O O . ILE A 1 107 ? 5.149 0.820 -1.016 1.00 97.50 107 ILE A O 1
ATOM 858 N N . GLY A 1 108 ? 4.663 -1.320 -0.633 1.00 93.00 108 GLY A N 1
ATOM 859 C CA . GLY A 1 108 ? 5.495 -1.842 -1.720 1.00 93.00 108 GLY A CA 1
ATOM 860 C C . GLY A 1 108 ? 7.006 -1.751 -1.474 1.00 93.00 108 GLY A C 1
ATOM 861 O O . GLY A 1 108 ? 7.777 -1.776 -2.433 1.00 93.00 108 GLY A O 1
ATOM 862 N N . LYS A 1 109 ? 7.457 -1.669 -0.213 1.00 86.50 109 LYS A N 1
ATOM 863 C CA . LYS A 1 109 ? 8.878 -1.858 0.116 1.00 86.50 109 LYS A CA 1
ATOM 864 C C . LYS A 1 109 ? 9.197 -3.349 0.001 1.00 86.50 109 LYS A C 1
ATOM 866 O O . LYS A 1 109 ? 8.538 -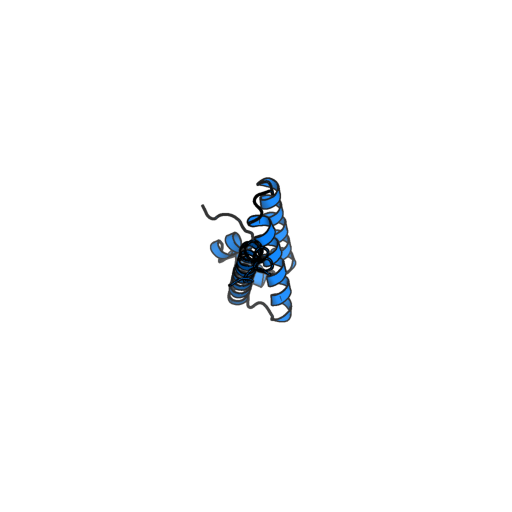4.179 0.623 1.00 86.50 109 LYS A O 1
ATOM 871 N N . LYS A 1 110 ? 10.215 -3.706 -0.790 1.00 67.44 110 LYS A N 1
ATOM 872 C CA . LYS A 1 110 ? 10.724 -5.084 -0.806 1.00 67.44 110 LYS A CA 1
ATOM 873 C C . LYS A 1 110 ? 11.277 -5.413 0.580 1.00 67.44 110 LYS A C 1
ATOM 875 O O . LYS A 1 110 ? 12.211 -4.752 1.031 1.00 67.44 110 LYS A O 1
ATOM 880 N N . ILE A 1 111 ? 10.701 -6.421 1.226 1.00 51.31 111 ILE A N 1
ATOM 881 C CA . ILE A 1 111 ? 11.302 -7.056 2.397 1.00 51.31 111 ILE A CA 1
ATOM 882 C C . ILE A 1 111 ? 12.548 -7.780 1.871 1.00 51.31 111 ILE A C 1
ATOM 884 O O . ILE A 1 111 ? 12.443 -8.547 0.910 1.00 51.31 111 ILE A O 1
ATOM 888 N N . LYS A 1 112 ? 13.722 -7.401 2.384 1.00 40.59 112 LYS A N 1
ATOM 889 C CA . LYS A 1 112 ? 14.996 -8.045 2.043 1.00 40.59 112 LYS A CA 1
ATOM 890 C C . LYS A 1 112 ? 15.072 -9.429 2.665 1.00 40.59 112 LYS A C 1
ATOM 892 O O . LYS A 1 112 ? 14.591 -9.558 3.810 1.00 40.59 112 LYS A O 1
#

Sequence (112 aa):
MKKLLLSFAFCMMATLSMSAQDKELSLQAKAKNDMVALAQVVNLPENQREDFFRLFEMKYEVMDNKELSAERKLEMSRVIEAKIRGTLSPQQMAQLEANPELLNRLIGKKIK

Secondary structure (DSSP, 8-state):
-----S---SSTTSTTHHHHHHHHHHHHHHHHHHHHHHHHHHT--HHHHHHHHHHHHHHHHHHH-SSS-HHHHHHHHHHHHHHHHHHS-HHHHHHHHT-HHHHHHHTTPPP-

Foldseek 3Di:
DDDDDPDPDDPPPPPVVVVVVVLLVVQLVLLLVLLVVLCVQLVDDPVCSVVSSVLSSVLSVQLVDPPDDPVSNVVQLVVQLVVVVVPDDPSSVVSVVVVVVSNCVSSVNDDD

Radius of gyration: 20.41 Å; chains: 1; bounding box: 32×40×73 Å

pLDDT: mean 87.18, std 17.43, range [40.59, 98.5]